Protein AF-G3AMC9-F1 (afdb_monomer)

Organism: Spathaspora passalidarum (strain NRRL Y-27907 / 11-Y1) (NCBI:txid619300)

Secondary structure (DSSP, 8-state):
-----TTHHHHHHHHHTTTHHHHHHHH-----S-TTSTTHHHHHHHH------HHHHHHHTT--TT-HHHHHHHHHHHHHHHHHHHHHHHHH--SSGGGS-HHHHHHHHHHHHTT-HHHHEEEE--SSSS---EEEESSGGGHHHHHHHHHHHHHHHHHHHHT-

Nearest PDB structures (foldseek):
  4q2y-assembly2_B  TM=2.297E-01  e=4.089E+00  Homo sapiens

Foldseek 3Di:
DDDDDPVVVVVVVVVVVPPVLVVCLVPDPDDDDPPDPQLPLLLCLQPDPDDDDPCRLCVVLVHDPVDPVSVVVSVVLLVVLLVVLLVVCVVPVDLAPNPDDSVSLLSVLVVSCVVVCVRFWDWDADPDPDPDTDTDTPDRSSSSSSNSNRVSNNVSSVVVVVVD

Sequence (164 aa):
MSYFDPFEAKLERRNHATIQVTAKFFNNAIPAFNTISLSKLTKFTIQTQITLSQHQIMHILNLDSSEPLHNEVYASLINVVRKTARYLYVNTKLSTLREFPMTNVEFVSFEIARKFPELFYVPVEKSGGEFRLSYKCRFTEMWIITYLLKQEYSKVVDILYSDL

Radius of gyration: 17.56 Å; Cα contacts (8 Å, |Δi|>4): 128; chains: 1; bounding box: 53×41×48 Å

Structure (mmCIF, N/CA/C/O backbone):
data_AF-G3AMC9-F1
#
_entry.id   AF-G3AMC9-F1
#
loop_
_atom_site.group_PDB
_atom_site.id
_atom_site.type_symbol
_atom_site.label_atom_id
_atom_site.label_alt_id
_atom_site.label_comp_id
_atom_site.label_asym_id
_atom_site.label_entity_id
_atom_site.label_seq_id
_atom_site.pdbx_PDB_ins_code
_atom_site.Cartn_x
_atom_site.Cartn_y
_atom_site.Cartn_z
_atom_site.occupancy
_atom_site.B_iso_or_equiv
_atom_site.auth_seq_id
_atom_site.auth_comp_id
_atom_site.auth_asym_id
_atom_site.auth_atom_id
_atom_site.pdbx_PDB_model_num
ATOM 1 N N . MET A 1 1 ? -6.425 -26.620 -31.389 1.00 37.56 1 MET A N 1
ATOM 2 C CA . MET A 1 1 ? -5.241 -26.148 -30.639 1.00 37.56 1 MET A CA 1
ATOM 3 C C . MET A 1 1 ? -5.687 -24.980 -29.778 1.00 37.56 1 MET A C 1
ATOM 5 O O . MET A 1 1 ? -6.099 -23.973 -30.332 1.00 37.56 1 MET A O 1
ATOM 9 N N . SER A 1 2 ? -5.718 -25.161 -28.458 1.00 43.72 2 SER A N 1
ATOM 10 C CA . SER A 1 2 ? -6.067 -24.105 -27.498 1.00 43.72 2 SER A CA 1
ATOM 11 C C . SER A 1 2 ? -4.906 -23.117 -27.409 1.00 43.72 2 SER A C 1
ATOM 13 O O . SER A 1 2 ? -3.781 -23.537 -27.145 1.00 43.72 2 SER A O 1
ATOM 15 N N . TYR A 1 3 ? -5.165 -21.835 -27.658 1.00 44.88 3 TYR A N 1
ATOM 16 C CA . TYR A 1 3 ? -4.199 -20.753 -27.469 1.00 44.88 3 TYR A CA 1
ATOM 17 C C . TYR A 1 3 ? -3.863 -20.659 -25.974 1.00 44.88 3 TYR A C 1
ATOM 19 O O . TYR A 1 3 ? -4.756 -20.497 -25.149 1.00 44.88 3 TYR A O 1
ATOM 27 N N . PHE A 1 4 ? -2.596 -20.860 -25.613 1.00 45.72 4 PHE A N 1
ATOM 28 C CA . PHE A 1 4 ? -2.123 -20.691 -24.242 1.00 45.72 4 PHE A CA 1
ATOM 29 C C . PHE A 1 4 ? -1.759 -19.221 -24.050 1.00 45.72 4 PHE A C 1
ATOM 31 O O . PHE A 1 4 ? -0.745 -18.777 -24.589 1.00 45.72 4 PHE A O 1
ATOM 38 N N . ASP A 1 5 ? -2.577 -18.478 -23.302 1.00 51.94 5 ASP A N 1
ATOM 39 C CA . ASP A 1 5 ? -2.275 -17.101 -22.915 1.00 51.94 5 ASP A CA 1
ATOM 40 C C . ASP A 1 5 ? -1.518 -17.076 -21.563 1.00 51.94 5 ASP A C 1
ATOM 42 O O . ASP A 1 5 ? -2.088 -17.377 -20.505 1.00 51.94 5 ASP A O 1
ATOM 46 N N . PRO A 1 6 ? -0.221 -16.704 -21.545 1.00 44.00 6 PRO A N 1
ATOM 47 C CA . PRO A 1 6 ? 0.581 -16.639 -20.323 1.00 44.00 6 PRO A CA 1
ATOM 48 C C . PRO A 1 6 ? 0.105 -15.570 -19.323 1.00 44.00 6 PRO A C 1
ATOM 50 O O . PRO A 1 6 ? 0.513 -15.604 -18.155 1.00 44.00 6 PRO A O 1
ATOM 53 N N . PHE A 1 7 ? -0.711 -14.606 -19.762 1.00 40.88 7 PHE A N 1
ATOM 54 C CA . PHE A 1 7 ? -1.273 -13.546 -18.928 1.00 40.88 7 PHE A CA 1
ATOM 55 C C . PHE A 1 7 ? -2.537 -14.007 -18.199 1.00 40.88 7 PHE A C 1
ATOM 57 O O . PHE A 1 7 ? -2.700 -13.681 -17.021 1.00 40.88 7 PHE A O 1
ATOM 64 N N . GLU A 1 8 ? -3.354 -14.848 -18.831 1.00 43.84 8 GLU A N 1
ATOM 65 C CA . GLU A 1 8 ? -4.555 -15.451 -18.238 1.00 43.84 8 GLU A CA 1
ATOM 66 C C . GLU A 1 8 ? -4.170 -16.440 -17.118 1.00 43.84 8 GLU A C 1
ATOM 68 O O . GLU A 1 8 ? -4.624 -16.321 -15.977 1.00 43.84 8 GLU A O 1
ATOM 73 N N . ALA A 1 9 ? -3.153 -17.276 -17.364 1.00 45.38 9 ALA A N 1
ATOM 74 C CA . ALA A 1 9 ? -2.565 -18.160 -16.352 1.00 45.38 9 ALA A CA 1
ATOM 75 C C . ALA A 1 9 ? -1.854 -17.402 -15.204 1.00 45.38 9 ALA A C 1
ATOM 77 O O . ALA A 1 9 ? -1.733 -17.916 -14.086 1.00 45.38 9 ALA A O 1
ATOM 78 N N . LYS A 1 10 ? -1.369 -16.172 -15.442 1.00 49.50 10 LYS A N 1
ATOM 79 C CA . LYS A 1 10 ? -0.826 -15.283 -14.392 1.00 49.50 10 LYS A CA 1
ATOM 80 C C . LYS A 1 10 ? -1.933 -14.601 -13.584 1.00 49.50 10 LYS A C 1
ATOM 82 O O . LYS A 1 10 ? -1.719 -14.326 -12.402 1.00 49.50 10 LYS A O 1
ATOM 87 N N . LEU A 1 11 ? -3.092 -14.339 -14.184 1.00 43.09 11 LEU A N 1
ATOM 88 C CA . LEU A 1 11 ? -4.247 -13.722 -13.532 1.00 43.09 11 LEU A CA 1
ATOM 89 C C . LEU A 1 11 ? -4.978 -14.717 -12.613 1.00 43.09 11 LEU A C 1
ATOM 91 O O . LEU A 1 11 ? -5.285 -14.376 -11.470 1.00 43.09 11 LEU A O 1
ATOM 95 N N . GLU A 1 12 ? -5.137 -15.975 -13.033 1.00 41.00 12 GLU A N 1
ATOM 96 C CA . GLU A 1 12 ? -5.721 -17.040 -12.200 1.00 41.00 12 GLU A CA 1
ATOM 97 C C . GLU A 1 12 ? -4.859 -17.367 -10.966 1.00 41.00 12 GLU A C 1
ATOM 99 O O . GLU A 1 12 ? -5.370 -17.505 -9.849 1.00 41.00 12 GLU A O 1
ATOM 104 N N . ARG A 1 13 ? -3.525 -17.374 -11.117 1.00 51.84 13 ARG A N 1
ATOM 105 C CA . ARG A 1 13 ? -2.584 -17.544 -9.990 1.00 51.84 13 ARG A CA 1
ATOM 106 C C . ARG A 1 13 ? -2.635 -16.380 -8.992 1.00 51.84 13 ARG A C 1
ATOM 108 O O . ARG A 1 13 ? -2.421 -16.594 -7.798 1.00 51.84 13 ARG A O 1
ATOM 115 N N . ARG A 1 14 ? -2.943 -15.156 -9.444 1.00 49.12 14 ARG A N 1
ATOM 116 C CA . ARG A 1 14 ? -3.103 -13.971 -8.574 1.00 49.12 14 ARG A CA 1
ATOM 117 C C . ARG A 1 14 ? -4.368 -14.044 -7.713 1.00 49.12 14 ARG A C 1
ATOM 119 O O . ARG A 1 14 ? -4.335 -13.578 -6.574 1.00 49.12 14 A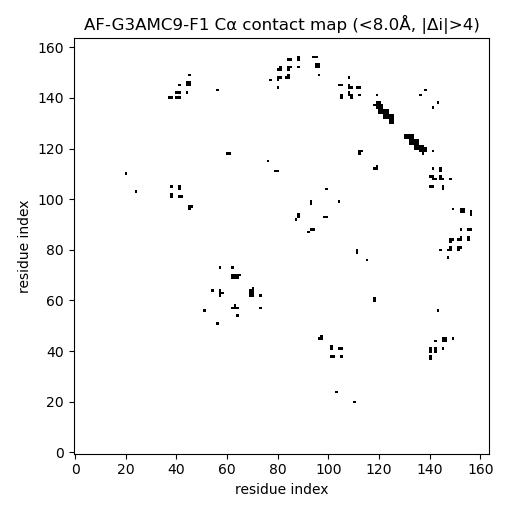RG A O 1
ATOM 126 N N . ASN A 1 15 ? -5.440 -14.670 -8.200 1.00 41.50 15 ASN A N 1
ATOM 127 C CA . ASN A 1 15 ? -6.692 -14.803 -7.449 1.00 41.50 15 ASN A CA 1
ATOM 128 C C . ASN A 1 15 ? -6.597 -15.866 -6.338 1.00 41.50 15 ASN A C 1
ATOM 130 O O . ASN A 1 15 ? -7.022 -15.598 -5.213 1.00 41.50 15 ASN A O 1
ATOM 134 N N . HIS A 1 16 ? -5.918 -16.996 -6.580 1.00 40.53 16 HIS A N 1
ATOM 135 C CA . HIS A 1 16 ? -5.674 -18.027 -5.554 1.00 40.53 16 HIS A CA 1
ATOM 136 C C . HIS A 1 16 ? -4.676 -17.609 -4.452 1.00 40.53 16 HIS A C 1
ATOM 138 O O . HIS A 1 16 ? -4.736 -18.119 -3.333 1.00 40.53 16 HIS A O 1
ATOM 144 N N . ALA A 1 17 ? -3.791 -16.640 -4.715 1.00 47.03 17 ALA A N 1
ATOM 145 C CA . ALA A 1 17 ? -2.812 -16.149 -3.738 1.00 47.03 17 ALA A CA 1
ATOM 146 C C . ALA A 1 17 ? -3.408 -15.223 -2.655 1.00 47.03 17 ALA A C 1
ATOM 148 O O . ALA A 1 17 ? -2.726 -14.879 -1.691 1.00 47.03 17 ALA A O 1
ATOM 149 N N . THR A 1 18 ? -4.677 -14.819 -2.778 1.00 45.22 18 THR A N 1
ATOM 150 C CA . THR A 1 18 ? -5.293 -13.819 -1.886 1.00 45.22 18 THR A CA 1
ATOM 151 C C . THR A 1 18 ? -5.641 -14.373 -0.494 1.00 45.22 18 THR A C 1
ATOM 153 O O . THR A 1 18 ? -5.771 -13.595 0.444 1.00 45.22 18 THR A O 1
ATOM 156 N N . ILE A 1 19 ? -5.700 -15.700 -0.318 1.00 44.47 19 ILE A N 1
ATOM 157 C CA . ILE A 1 19 ? -6.074 -16.352 0.957 1.00 44.47 19 ILE A CA 1
ATOM 158 C C . ILE A 1 19 ? -4.846 -16.845 1.758 1.00 44.47 19 ILE A C 1
ATOM 160 O O . ILE A 1 19 ? -4.913 -17.008 2.972 1.00 44.47 19 ILE A O 1
ATOM 164 N N . GLN A 1 20 ? -3.676 -17.018 1.128 1.00 46.03 20 GLN A N 1
ATOM 165 C CA . GLN A 1 20 ? -2.482 -17.544 1.819 1.00 46.03 20 GLN A CA 1
ATOM 166 C C . GLN A 1 20 ? -1.616 -16.481 2.515 1.00 46.03 20 GLN A C 1
ATOM 168 O O . GLN A 1 20 ? -0.842 -16.816 3.414 1.00 46.03 20 GLN A O 1
ATOM 173 N N . VAL A 1 21 ? -1.730 -15.207 2.128 1.00 49.72 21 VAL A N 1
ATOM 174 C CA . VAL A 1 21 ? -0.900 -14.118 2.684 1.00 49.72 21 VAL A CA 1
ATOM 175 C C . VAL A 1 21 ? -1.257 -13.834 4.151 1.00 49.72 21 VAL A C 1
ATOM 177 O O . VAL A 1 21 ? -0.382 -13.528 4.956 1.00 49.72 21 VAL A O 1
ATOM 180 N N . THR A 1 22 ? -2.518 -14.031 4.539 1.00 45.22 22 THR A N 1
ATOM 181 C CA . THR A 1 22 ? -3.016 -13.787 5.903 1.00 45.22 22 THR A CA 1
ATOM 182 C C . THR A 1 22 ? -2.946 -15.018 6.808 1.00 45.22 22 THR A C 1
ATOM 184 O O . THR A 1 22 ? -2.734 -14.874 8.008 1.00 45.22 22 THR A O 1
ATOM 187 N N . ALA A 1 23 ? -2.997 -16.239 6.267 1.00 42.59 23 ALA A N 1
ATOM 188 C CA . ALA A 1 23 ? -2.684 -17.439 7.051 1.00 42.59 23 ALA A CA 1
ATOM 189 C C . ALA A 1 23 ? -1.219 -17.428 7.536 1.00 42.59 23 ALA A C 1
ATOM 191 O O . ALA A 1 23 ? -0.927 -17.818 8.664 1.00 42.59 23 ALA A O 1
ATOM 192 N N . LYS A 1 24 ? -0.298 -16.894 6.719 1.00 45.78 24 LYS A N 1
ATOM 193 C CA . LYS A 1 24 ? 1.095 -16.644 7.125 1.00 45.78 24 LYS A CA 1
ATOM 194 C C . LYS A 1 24 ? 1.229 -15.495 8.135 1.00 45.78 24 LYS A C 1
ATOM 196 O O 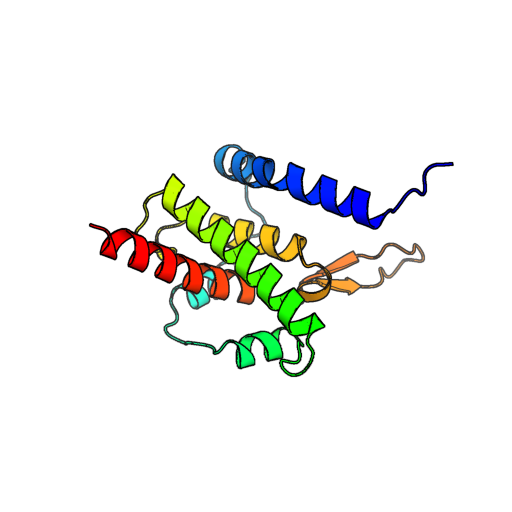. LYS A 1 24 ? 2.120 -15.562 8.970 1.00 45.78 24 LYS A O 1
ATOM 201 N N . PHE A 1 25 ? 0.343 -14.495 8.101 1.00 46.38 25 PHE A N 1
ATOM 202 C CA . PHE A 1 25 ? 0.307 -13.383 9.067 1.00 46.38 25 PHE A CA 1
ATOM 203 C C . PHE A 1 25 ? 0.026 -13.853 10.503 1.00 46.38 25 PHE A C 1
ATOM 205 O O . PHE A 1 25 ? 0.635 -13.337 11.434 1.00 46.38 25 PHE A O 1
ATOM 212 N N . PHE A 1 26 ? -0.856 -14.843 10.687 1.00 46.56 26 PHE A N 1
ATOM 213 C CA . PHE A 1 26 ? -1.164 -15.392 12.015 1.00 46.56 26 PHE A CA 1
ATOM 214 C C . PHE A 1 26 ? -0.248 -16.555 12.432 1.00 46.56 26 PHE A C 1
ATOM 216 O O . PHE A 1 26 ? 0.036 -16.690 13.618 1.00 46.56 26 PHE A O 1
ATOM 223 N N . ASN A 1 27 ? 0.257 -17.359 11.485 1.00 40.66 27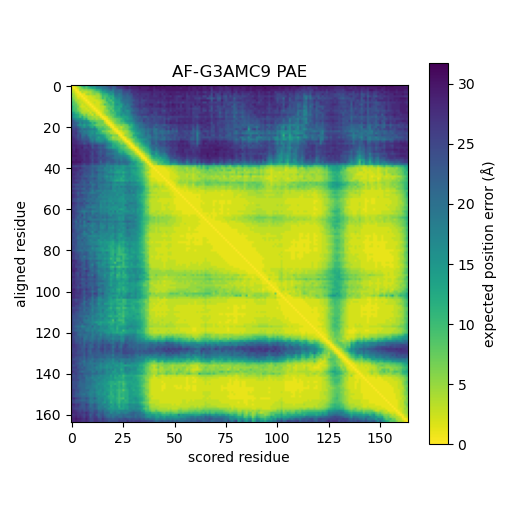 ASN A N 1
ATOM 224 C CA . ASN A 1 27 ? 1.064 -18.547 11.812 1.00 40.66 27 ASN A CA 1
ATOM 225 C C . ASN A 1 27 ? 2.581 -18.307 11.853 1.00 40.66 27 ASN A C 1
ATOM 227 O O . ASN A 1 27 ? 3.290 -19.079 12.490 1.00 40.66 27 ASN A O 1
ATOM 231 N N . ASN A 1 28 ? 3.097 -17.260 11.200 1.00 38.28 28 ASN A N 1
ATOM 232 C CA . ASN A 1 28 ? 4.535 -17.006 11.110 1.00 38.28 28 ASN A CA 1
ATOM 233 C C . ASN A 1 28 ? 4.902 -15.667 11.756 1.00 38.28 28 ASN A C 1
ATOM 235 O O . ASN A 1 28 ? 5.338 -14.733 11.084 1.00 38.28 28 ASN A O 1
ATOM 239 N N . ALA A 1 29 ? 4.820 -15.605 13.084 1.00 42.50 29 ALA A N 1
ATOM 240 C CA . ALA A 1 29 ? 5.719 -14.745 13.844 1.00 42.50 29 ALA A CA 1
ATOM 241 C C . ALA A 1 29 ? 7.145 -15.320 13.712 1.00 42.50 29 ALA A C 1
ATOM 243 O O . ALA A 1 29 ? 7.615 -16.048 14.580 1.00 42.50 29 ALA A O 1
ATOM 244 N N . ILE A 1 30 ? 7.806 -15.084 12.572 1.00 46.66 30 ILE A N 1
ATOM 245 C CA . ILE A 1 30 ? 9.187 -15.527 12.322 1.00 46.66 30 ILE A CA 1
ATOM 246 C C . ILE A 1 30 ? 10.157 -14.357 12.569 1.00 46.66 30 ILE A C 1
ATOM 248 O O . ILE A 1 30 ? 9.821 -13.210 12.261 1.00 46.66 30 ILE A O 1
ATOM 252 N N . PRO A 1 31 ? 11.347 -14.621 13.147 1.00 45.22 31 PRO A N 1
ATOM 253 C CA . PRO A 1 31 ? 12.163 -13.629 13.837 1.00 45.22 31 PRO A CA 1
ATOM 254 C C . PRO A 1 31 ? 12.997 -12.747 12.898 1.00 45.22 31 PRO A C 1
ATOM 256 O O . PRO A 1 31 ? 13.538 -13.208 11.898 1.00 45.22 31 PRO A O 1
ATOM 259 N N . ALA A 1 32 ? 13.149 -11.489 13.321 1.00 42.56 32 ALA A N 1
ATOM 260 C CA . ALA A 1 32 ? 14.299 -10.599 13.131 1.00 42.56 32 ALA A CA 1
ATOM 261 C C . ALA A 1 32 ? 14.986 -10.572 11.746 1.00 42.56 32 ALA A C 1
ATOM 263 O O . ALA A 1 32 ? 16.069 -11.121 11.555 1.00 42.56 32 ALA A O 1
ATOM 264 N N . PHE A 1 33 ? 14.444 -9.769 10.826 1.00 38.91 33 PHE A N 1
ATOM 265 C CA . PHE A 1 33 ? 15.268 -9.087 9.822 1.00 38.91 33 PHE A CA 1
ATOM 266 C C . PHE A 1 33 ? 15.797 -7.776 10.432 1.00 38.91 33 PHE A C 1
ATOM 268 O O . PHE A 1 33 ? 15.039 -6.823 10.565 1.00 38.91 33 PHE A O 1
ATOM 275 N N . ASN A 1 34 ? 17.077 -7.756 10.835 1.00 38.09 34 ASN A N 1
ATOM 276 C CA . ASN A 1 34 ? 17.897 -6.588 11.223 1.00 38.09 34 ASN A CA 1
ATOM 277 C C . ASN A 1 34 ? 17.118 -5.307 11.603 1.00 38.09 34 ASN A C 1
ATOM 279 O O . ASN A 1 34 ? 17.032 -4.323 10.865 1.00 38.09 34 ASN A O 1
ATOM 283 N N . THR A 1 35 ? 16.567 -5.347 12.813 1.00 42.59 35 THR A N 1
ATOM 284 C CA . THR A 1 35 ? 15.448 -4.538 13.310 1.00 42.59 35 THR A CA 1
ATOM 285 C C . THR A 1 35 ? 15.863 -3.253 14.044 1.00 42.59 35 THR A C 1
ATOM 287 O O . THR A 1 35 ? 15.328 -2.959 15.108 1.00 42.59 35 THR A O 1
ATOM 290 N N . ILE A 1 36 ? 16.838 -2.479 13.546 1.00 42.53 36 ILE A N 1
ATOM 291 C CA . ILE A 1 36 ? 17.267 -1.240 14.251 1.00 42.53 36 ILE A CA 1
ATOM 292 C C . ILE A 1 36 ? 17.085 0.043 13.415 1.00 42.53 36 ILE A C 1
ATOM 294 O O . ILE A 1 36 ? 16.971 1.134 13.974 1.00 42.53 36 ILE A O 1
ATOM 298 N N . SER A 1 37 ? 16.926 -0.059 12.090 1.00 48.09 37 SER A N 1
ATOM 299 C CA . SER A 1 37 ? 16.659 1.109 11.228 1.00 48.09 37 SER A CA 1
ATOM 300 C C . SER A 1 37 ? 15.268 1.127 10.588 1.00 48.09 37 SER A C 1
ATOM 302 O O . SER A 1 37 ? 14.776 2.216 10.314 1.00 48.09 37 SER A O 1
ATOM 304 N N . LEU A 1 38 ? 14.649 -0.041 10.368 1.00 54.75 38 LEU A N 1
ATOM 305 C CA . LEU A 1 38 ? 13.541 -0.226 9.414 1.00 54.75 38 LEU A CA 1
ATOM 306 C C . LEU A 1 38 ? 12.138 0.115 9.946 1.00 54.75 38 LEU A C 1
ATOM 308 O O . LEU A 1 38 ? 11.171 0.003 9.208 1.00 54.75 38 LEU A O 1
ATOM 312 N N . SER A 1 39 ? 12.027 0.526 11.211 1.00 64.31 39 SER A N 1
ATOM 313 C CA . SER A 1 39 ? 10.746 0.874 11.837 1.00 64.31 39 SER A CA 1
ATOM 314 C C . SER A 1 39 ? 10.546 2.370 12.040 1.00 64.31 39 SER A C 1
ATOM 316 O O . SER A 1 39 ? 9.446 2.806 12.389 1.00 64.31 39 SER A O 1
ATOM 318 N N . LYS A 1 40 ? 11.584 3.191 11.830 1.00 78.88 40 LYS A N 1
ATOM 319 C CA . LYS A 1 40 ? 11.501 4.637 12.077 1.00 78.88 40 LYS A CA 1
ATOM 320 C C . LYS A 1 40 ? 10.645 5.332 11.025 1.00 78.88 40 LYS A C 1
ATOM 322 O O . LYS A 1 40 ? 9.812 6.156 11.407 1.00 78.88 40 LYS A O 1
ATOM 327 N N . LEU A 1 41 ? 10.812 5.005 9.740 1.00 80.94 41 LEU A N 1
ATOM 328 C CA . LEU A 1 41 ? 10.031 5.638 8.679 1.00 80.94 41 LEU A CA 1
ATOM 329 C C . LEU A 1 41 ? 8.611 5.071 8.648 1.00 80.94 41 LEU A C 1
ATOM 331 O O . LEU A 1 41 ? 7.675 5.857 8.554 1.00 80.94 41 LEU A O 1
ATOM 335 N N . THR A 1 42 ? 8.414 3.767 8.859 1.00 81.44 42 THR A N 1
ATOM 336 C CA . THR A 1 42 ? 7.074 3.190 9.093 1.00 81.44 42 THR A CA 1
ATOM 337 C C . THR A 1 42 ? 6.342 3.909 10.228 1.00 81.44 42 THR A C 1
ATOM 339 O O . THR A 1 42 ? 5.237 4.422 10.030 1.00 81.44 42 THR A O 1
ATOM 342 N N . LYS A 1 43 ? 6.972 4.031 11.404 1.00 84.00 43 LYS A N 1
ATOM 343 C CA . LYS A 1 43 ? 6.389 4.730 12.556 1.00 84.00 43 LYS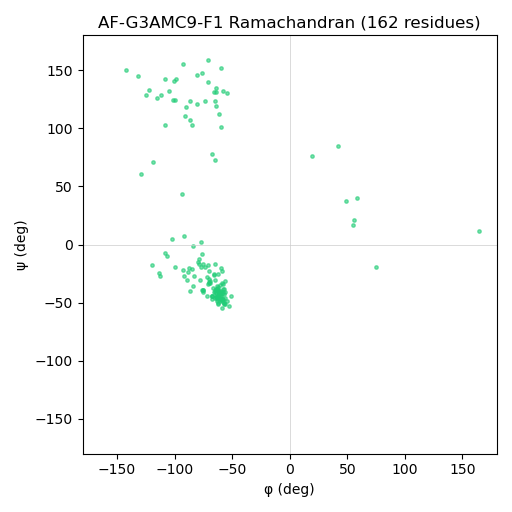 A CA 1
ATOM 344 C C . LYS A 1 43 ? 6.079 6.191 12.231 1.00 84.00 43 LYS A C 1
ATOM 346 O O . LYS A 1 43 ? 4.970 6.648 12.507 1.00 84.00 43 LYS A O 1
ATOM 351 N N . PHE A 1 44 ? 7.014 6.906 11.607 1.00 87.00 44 PHE A N 1
ATOM 352 C CA . PHE A 1 44 ? 6.812 8.295 11.193 1.00 87.00 44 PHE A CA 1
ATOM 353 C C . PHE A 1 44 ? 5.644 8.437 10.206 1.00 87.00 44 PHE A C 1
ATOM 355 O O . PHE A 1 44 ? 4.780 9.291 10.390 1.00 87.00 44 PHE A O 1
ATOM 362 N N . THR A 1 45 ? 5.551 7.561 9.207 1.00 87.75 45 THR A N 1
ATOM 363 C CA . THR A 1 45 ? 4.478 7.555 8.204 1.00 87.75 45 THR A CA 1
ATOM 364 C C . THR A 1 45 ? 3.104 7.291 8.829 1.00 87.75 45 THR A C 1
ATOM 366 O O . THR A 1 45 ? 2.101 7.920 8.471 1.00 87.75 45 THR A O 1
ATOM 369 N N . ILE A 1 46 ? 3.018 6.404 9.818 1.00 87.12 46 ILE A N 1
ATOM 370 C CA . ILE A 1 46 ? 1.758 6.167 10.531 1.00 87.12 46 ILE A CA 1
ATOM 371 C C . ILE A 1 46 ? 1.409 7.373 11.435 1.00 87.12 46 ILE A C 1
ATOM 373 O O . ILE A 1 46 ? 0.236 7.734 11.595 1.00 87.12 46 ILE A O 1
ATOM 377 N N . GLN A 1 47 ? 2.411 8.044 12.006 1.00 88.38 47 GLN A N 1
ATOM 378 C CA . GLN A 1 47 ? 2.217 9.160 12.936 1.00 88.38 47 GLN A CA 1
ATOM 379 C C . GLN A 1 47 ? 1.983 10.520 12.266 1.00 88.38 47 GLN A C 1
ATOM 381 O O . GLN A 1 47 ? 1.309 11.362 12.857 1.00 88.38 47 GLN A O 1
ATOM 386 N N . THR A 1 48 ? 2.485 10.734 11.049 1.00 88.81 48 THR A N 1
ATOM 387 C CA . THR A 1 48 ? 2.391 12.029 10.360 1.00 88.81 48 THR A CA 1
ATOM 388 C C . THR A 1 48 ? 0.941 12.472 10.147 1.00 88.81 48 THR A C 1
ATOM 390 O O . THR A 1 48 ? 0.048 11.640 10.026 1.00 88.81 48 THR A O 1
ATOM 393 N N . GLN A 1 49 ? 0.685 13.774 10.075 1.00 87.75 49 GLN A N 1
ATOM 394 C CA . GLN A 1 49 ? -0.617 14.323 9.665 1.00 87.75 49 GLN A CA 1
ATOM 395 C C . GLN A 1 49 ? -0.602 14.826 8.217 1.00 87.75 49 GLN A C 1
ATOM 397 O O . GLN A 1 49 ? -1.583 15.382 7.737 1.00 87.75 49 GLN A O 1
ATOM 402 N N . ILE A 1 50 ? 0.513 14.622 7.507 1.00 88.56 50 ILE A N 1
ATOM 403 C CA . ILE A 1 50 ? 0.663 15.055 6.120 1.00 88.56 50 ILE A CA 1
ATOM 404 C C . ILE A 1 50 ? -0.320 14.288 5.232 1.00 88.56 50 ILE A C 1
ATOM 406 O O . ILE A 1 50 ? -0.310 13.052 5.164 1.00 88.56 50 ILE A O 1
ATOM 410 N N . THR A 1 51 ? -1.145 15.039 4.512 1.00 90.25 51 THR A N 1
ATOM 411 C CA . THR A 1 51 ? -2.042 14.537 3.477 1.00 90.25 51 THR A CA 1
ATOM 412 C C . THR A 1 51 ? -1.417 14.777 2.104 1.00 90.25 51 THR A C 1
ATOM 414 O O . THR A 1 51 ? -1.030 15.889 1.760 1.00 90.25 51 THR A O 1
ATOM 417 N N . LEU A 1 52 ? -1.277 13.708 1.329 1.00 92.44 52 LEU A N 1
ATOM 418 C CA . LEU A 1 52 ? -0.840 13.730 -0.056 1.00 92.44 52 LEU A CA 1
ATOM 419 C C . LEU A 1 52 ? -2.070 13.501 -0.925 1.00 92.44 52 LEU A C 1
ATOM 421 O O . LEU A 1 52 ? -2.858 12.586 -0.665 1.00 92.44 52 LEU A O 1
ATOM 425 N N . SER A 1 53 ? -2.231 14.331 -1.949 1.00 94.31 53 SER A N 1
ATOM 426 C CA . SER A 1 53 ? -3.277 14.150 -2.949 1.00 94.31 53 SER A CA 1
ATOM 427 C C . SER A 1 53 ? -2.969 12.947 -3.841 1.00 94.31 53 SER A C 1
ATOM 429 O O . SER A 1 53 ? -1.812 12.549 -3.997 1.00 94.31 53 SER A O 1
ATOM 431 N N . GLN A 1 54 ? -3.998 12.392 -4.487 1.00 94.06 54 GLN A N 1
ATOM 432 C CA . GLN A 1 54 ? -3.822 11.326 -5.478 1.00 94.06 54 GLN A CA 1
ATOM 433 C C . GLN A 1 54 ? -2.778 11.709 -6.537 1.00 94.06 54 GLN A C 1
ATOM 435 O O . GLN A 1 54 ? -1.887 10.915 -6.823 1.00 94.06 54 GLN A O 1
ATOM 440 N N . HIS A 1 55 ? -2.832 12.941 -7.052 1.00 93.88 55 HIS A N 1
ATOM 441 C CA . HIS A 1 55 ? -1.877 13.434 -8.046 1.00 93.88 55 HIS A CA 1
ATOM 442 C C . HIS A 1 55 ? -0.433 13.422 -7.522 1.00 93.88 55 HIS A C 1
ATOM 444 O O . HIS A 1 55 ? 0.480 12.993 -8.221 1.00 93.88 55 HIS A O 1
ATOM 450 N N . GLN A 1 56 ? -0.208 13.840 -6.271 1.00 94.81 56 GLN A N 1
ATOM 451 C CA . GLN A 1 56 ? 1.124 13.794 -5.659 1.00 94.81 56 GLN A CA 1
ATOM 452 C C . GLN A 1 56 ? 1.628 12.356 -5.508 1.00 94.81 56 GLN A C 1
ATOM 454 O O . GLN A 1 56 ? 2.791 12.083 -5.790 1.00 94.81 56 GLN A O 1
ATOM 459 N N . ILE A 1 57 ? 0.764 11.425 -5.097 1.00 95.31 57 ILE A N 1
ATOM 460 C CA . ILE A 1 57 ? 1.145 10.015 -4.941 1.00 95.31 57 ILE A CA 1
ATOM 461 C C . ILE A 1 57 ? 1.451 9.388 -6.304 1.00 95.31 57 ILE A C 1
ATOM 463 O O . ILE A 1 57 ? 2.460 8.699 -6.434 1.00 95.31 57 ILE A O 1
ATOM 467 N N . MET A 1 58 ? 0.624 9.648 -7.319 1.00 94.31 58 MET A N 1
ATOM 468 C CA . MET A 1 58 ? 0.877 9.199 -8.689 1.00 94.31 58 MET A CA 1
ATOM 469 C C . MET A 1 58 ? 2.221 9.725 -9.194 1.00 94.31 58 MET A C 1
ATOM 471 O O . MET A 1 58 ? 3.048 8.933 -9.636 1.00 94.31 58 MET A O 1
ATOM 475 N N . HIS A 1 59 ? 2.501 11.015 -9.002 1.00 93.19 59 HIS A N 1
ATOM 476 C CA . HIS A 1 59 ? 3.785 11.605 -9.368 1.00 93.19 59 HIS A CA 1
ATOM 477 C C . HIS A 1 59 ? 4.970 10.933 -8.646 1.00 93.19 59 HIS A C 1
ATOM 479 O O . HIS A 1 59 ? 5.976 10.614 -9.273 1.00 93.19 59 HIS A O 1
ATOM 485 N N . ILE A 1 60 ? 4.859 10.642 -7.343 1.00 93.06 60 ILE A N 1
ATOM 486 C CA . ILE A 1 60 ? 5.904 9.920 -6.587 1.00 93.06 60 ILE A CA 1
ATOM 487 C C . ILE A 1 60 ? 6.117 8.499 -7.137 1.00 93.06 60 ILE A C 1
ATOM 489 O O . ILE A 1 60 ? 7.249 8.017 -7.190 1.00 93.06 60 ILE A O 1
ATOM 493 N N . LEU A 1 61 ? 5.045 7.831 -7.566 1.00 92.19 61 LEU A N 1
ATOM 494 C CA . LEU A 1 61 ? 5.093 6.510 -8.200 1.00 92.19 61 LEU A CA 1
ATOM 495 C C . LEU A 1 61 ? 5.558 6.554 -9.663 1.00 92.19 61 LEU A C 1
ATOM 497 O O . LEU A 1 61 ? 5.648 5.503 -10.297 1.00 92.19 61 LEU A O 1
ATOM 501 N N . ASN A 1 62 ? 5.898 7.740 -10.179 1.00 92.50 62 ASN A N 1
ATOM 502 C CA . ASN A 1 62 ? 6.247 7.980 -11.575 1.00 92.50 62 ASN A CA 1
ATOM 503 C C . ASN A 1 62 ? 5.113 7.584 -12.539 1.00 92.50 62 ASN A C 1
ATOM 505 O O . ASN A 1 62 ? 5.354 6.986 -13.586 1.00 92.50 62 ASN A O 1
ATOM 509 N N . LEU A 1 63 ? 3.878 7.888 -12.136 1.00 91.94 63 LEU A N 1
ATOM 510 C CA . LEU A 1 63 ? 2.653 7.728 -12.909 1.00 91.94 63 LEU A CA 1
ATOM 511 C C . LEU A 1 63 ? 2.130 9.101 -13.335 1.00 91.94 63 LEU A C 1
ATOM 513 O O . LEU A 1 63 ? 2.165 10.062 -12.566 1.00 91.94 63 LEU A O 1
ATOM 517 N N . ASP A 1 64 ? 1.592 9.156 -14.545 1.00 91.94 64 ASP A N 1
ATOM 518 C CA . ASP A 1 64 ? 0.975 10.347 -15.130 1.00 91.94 64 ASP A CA 1
ATOM 519 C C . ASP A 1 64 ? -0.552 10.246 -15.044 1.00 91.94 64 ASP A C 1
ATOM 521 O O . ASP A 1 64 ? -1.136 9.278 -15.521 1.00 91.94 64 ASP A O 1
ATOM 525 N N . SER A 1 65 ? -1.204 11.240 -14.439 1.00 91.50 65 SER A N 1
ATOM 526 C CA . SER A 1 65 ? -2.668 11.284 -14.321 1.00 91.50 65 SER A CA 1
ATOM 527 C C . SER A 1 65 ? -3.402 11.553 -15.637 1.00 91.50 65 SER A C 1
ATOM 529 O O . SER A 1 65 ? -4.600 11.291 -15.725 1.00 91.50 65 SER A O 1
ATOM 531 N N . SER A 1 66 ? -2.710 12.070 -16.655 1.00 93.88 66 SER A N 1
ATOM 532 C CA . SER A 1 66 ? -3.279 12.253 -17.993 1.00 93.88 66 SER A CA 1
ATOM 533 C C . SER A 1 66 ? -3.350 10.945 -18.789 1.00 93.88 66 SER A C 1
ATOM 535 O O . SER A 1 66 ? -4.162 10.832 -19.704 1.00 93.88 66 SER A O 1
ATOM 537 N N . GLU A 1 67 ? -2.567 9.936 -18.397 1.00 93.56 67 GLU A N 1
ATOM 538 C CA . GLU A 1 67 ? -2.476 8.648 -19.080 1.00 93.56 67 GLU A CA 1
ATOM 539 C C . GLU A 1 67 ? -3.510 7.646 -18.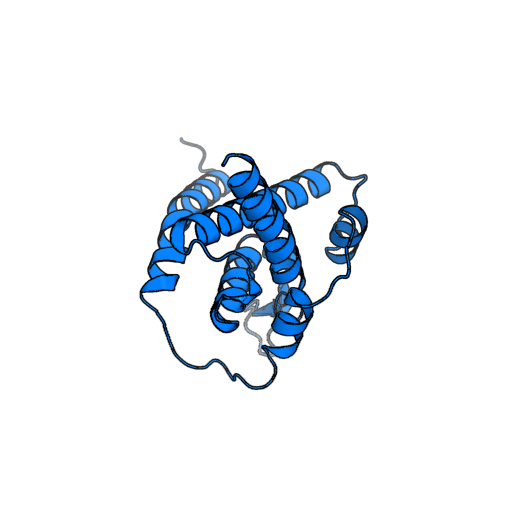516 1.00 93.56 67 GLU A C 1
ATOM 541 O O . GLU A 1 67 ? -3.439 7.279 -17.334 1.00 93.56 67 GLU A O 1
ATOM 546 N N . PRO A 1 68 ? -4.471 7.147 -19.321 1.00 94.88 68 PRO A N 1
ATOM 547 C CA . PRO A 1 68 ? -5.519 6.239 -18.845 1.00 94.88 68 PRO A CA 1
ATOM 548 C C . PRO A 1 68 ? -4.978 4.952 -18.213 1.00 94.88 68 PRO A C 1
ATOM 550 O O . PRO A 1 68 ? -5.445 4.547 -17.148 1.00 94.88 68 PRO A O 1
ATOM 553 N N . LEU A 1 69 ? -3.940 4.350 -18.802 1.00 93.56 69 LEU A N 1
ATOM 554 C CA . LEU A 1 69 ? -3.346 3.117 -18.280 1.00 93.56 69 LEU A CA 1
ATOM 555 C C . LEU A 1 69 ? -2.722 3.324 -16.891 1.00 93.56 69 LEU A C 1
ATOM 557 O O . LEU A 1 69 ? -2.835 2.473 -16.008 1.00 93.56 69 LEU A O 1
ATOM 561 N N . HIS A 1 70 ? -2.086 4.473 -16.659 1.00 93.50 70 HIS A N 1
ATOM 562 C CA . HIS A 1 70 ? -1.521 4.812 -15.353 1.00 93.50 70 HIS A CA 1
ATOM 563 C C . HIS A 1 70 ? -2.609 5.000 -14.292 1.00 93.50 70 HIS A C 1
ATOM 565 O O . HIS A 1 70 ? -2.436 4.562 -13.149 1.00 93.50 70 HIS A O 1
ATOM 571 N N . ASN A 1 71 ? -3.743 5.594 -14.670 1.00 93.81 71 ASN A N 1
ATOM 572 C CA . ASN A 1 71 ? -4.910 5.699 -13.799 1.00 93.81 71 ASN A CA 1
ATOM 573 C C . ASN A 1 71 ? -5.456 4.314 -13.418 1.00 93.81 71 ASN A C 1
ATOM 575 O O . ASN A 1 71 ? -5.759 4.083 -12.247 1.00 93.81 71 ASN A O 1
ATOM 579 N N . GLU A 1 72 ? -5.524 3.373 -14.362 1.00 95.56 72 GLU A N 1
ATOM 580 C CA . GLU A 1 72 ? -5.951 1.993 -14.094 1.00 95.56 72 GLU A CA 1
ATOM 581 C C . GLU A 1 72 ? -4.990 1.253 -13.154 1.00 95.56 72 GLU A C 1
ATOM 583 O O . GLU A 1 72 ? -5.424 0.616 -12.187 1.00 95.56 72 GLU A O 1
ATOM 588 N N . VAL A 1 73 ? -3.678 1.373 -13.385 1.00 93.62 73 VAL A N 1
ATOM 589 C CA . VAL A 1 73 ? -2.646 0.789 -12.514 1.00 93.62 73 VAL A CA 1
ATOM 590 C C . VAL A 1 73 ? -2.765 1.344 -11.094 1.00 93.62 73 VAL A C 1
ATOM 592 O O . VAL A 1 73 ? -2.777 0.578 -10.124 1.00 93.62 73 VAL A O 1
ATOM 595 N N . TYR A 1 74 ? -2.911 2.663 -10.960 1.00 96.38 74 TYR A N 1
ATOM 596 C CA . TYR A 1 74 ? -3.092 3.305 -9.664 1.00 96.38 74 TYR A CA 1
ATOM 597 C C . TYR A 1 74 ? -4.395 2.864 -8.980 1.00 96.38 74 TYR A C 1
ATOM 599 O O . TYR A 1 74 ? -4.384 2.496 -7.804 1.00 96.38 74 TYR A O 1
ATOM 607 N N . ALA A 1 75 ? -5.513 2.821 -9.708 1.00 96.50 75 ALA A N 1
ATOM 608 C CA . ALA A 1 75 ? -6.794 2.358 -9.181 1.00 96.50 75 ALA A CA 1
ATOM 609 C C . ALA A 1 75 ? -6.721 0.902 -8.691 1.00 96.50 75 ALA A C 1
ATOM 611 O O . ALA A 1 75 ? -7.257 0.573 -7.628 1.00 96.50 75 ALA A O 1
ATOM 612 N N . SER A 1 76 ? -6.009 0.038 -9.419 1.00 96.69 76 SER A N 1
ATOM 613 C CA . SER A 1 76 ? -5.758 -1.351 -9.027 1.00 96.69 76 SER A CA 1
ATOM 614 C C . SER A 1 76 ? -4.946 -1.444 -7.731 1.00 96.69 76 SER A C 1
ATOM 616 O O . SER A 1 76 ? -5.336 -2.169 -6.808 1.00 96.69 76 SER A O 1
ATOM 618 N N . LEU A 1 77 ? -3.876 -0.650 -7.605 1.00 96.62 77 LEU A N 1
ATOM 619 C CA . LEU A 1 77 ? -3.088 -0.540 -6.375 1.00 96.62 77 LEU A CA 1
ATOM 620 C C . LEU A 1 77 ? -3.962 -0.126 -5.187 1.00 96.62 77 LEU A C 1
ATOM 622 O O . LEU A 1 77 ? -3.975 -0.807 -4.159 1.00 96.62 77 LEU A O 1
ATOM 626 N N . ILE A 1 78 ? -4.738 0.948 -5.338 1.00 97.62 78 ILE A N 1
ATOM 627 C CA . ILE A 1 78 ? -5.631 1.441 -4.286 1.00 97.62 78 ILE A CA 1
ATOM 628 C C . ILE A 1 78 ? -6.682 0.396 -3.910 1.00 97.62 78 ILE A C 1
ATOM 630 O O . ILE A 1 78 ? -6.958 0.203 -2.727 1.00 97.62 78 ILE A O 1
ATOM 634 N N . ASN A 1 79 ? -7.239 -0.331 -4.878 1.00 96.50 79 ASN A N 1
ATOM 635 C CA . ASN A 1 79 ? -8.195 -1.401 -4.604 1.00 96.50 79 ASN A CA 1
ATOM 636 C C . ASN A 1 79 ? -7.575 -2.523 -3.754 1.00 96.50 79 ASN A C 1
ATOM 638 O O . ASN A 1 79 ? -8.207 -3.003 -2.813 1.00 96.50 79 ASN A O 1
ATOM 642 N N . VAL A 1 80 ? -6.332 -2.923 -4.045 1.00 96.19 80 VAL A N 1
ATOM 643 C CA . VAL A 1 80 ? -5.605 -3.910 -3.231 1.00 96.19 80 VAL A CA 1
ATOM 644 C C . VAL A 1 80 ? -5.373 -3.379 -1.819 1.00 96.19 80 VAL A C 1
ATOM 646 O O . VAL A 1 80 ? -5.693 -4.077 -0.859 1.00 96.19 80 VAL A O 1
ATOM 649 N N . VAL A 1 81 ? -4.877 -2.147 -1.678 1.00 96.81 81 VAL A N 1
ATOM 650 C CA . VAL A 1 81 ? -4.639 -1.521 -0.368 1.00 96.81 81 VAL A CA 1
ATOM 651 C C . VAL A 1 81 ? -5.932 -1.448 0.448 1.00 96.81 81 VAL A C 1
ATOM 653 O O . VAL A 1 81 ? -5.951 -1.864 1.604 1.00 96.81 81 VAL A O 1
ATOM 656 N N . ARG A 1 82 ? -7.035 -1.001 -0.160 1.00 95.88 82 ARG A N 1
ATOM 657 C CA . ARG A 1 82 ? -8.349 -0.903 0.487 1.00 95.88 82 ARG A CA 1
ATOM 658 C C . ARG A 1 82 ? -8.882 -2.257 0.936 1.00 95.88 82 ARG A C 1
ATOM 660 O O . ARG A 1 82 ? -9.388 -2.374 2.050 1.00 95.88 82 ARG A O 1
ATOM 667 N N . LYS A 1 83 ? -8.782 -3.287 0.089 1.00 94.81 83 LYS A N 1
ATOM 668 C CA . LYS A 1 83 ? -9.181 -4.657 0.452 1.00 94.81 83 LYS A CA 1
ATOM 669 C C . LYS A 1 83 ? -8.368 -5.162 1.642 1.00 94.81 83 LYS A C 1
ATOM 671 O O . LYS A 1 83 ? -8.950 -5.714 2.572 1.00 94.81 83 LYS A O 1
ATOM 676 N N . THR A 1 84 ? -7.059 -4.917 1.646 1.00 94.12 84 THR A N 1
ATOM 677 C CA . THR A 1 84 ? -6.189 -5.263 2.774 1.00 94.12 84 THR A CA 1
ATOM 678 C C . THR A 1 84 ? -6.571 -4.494 4.037 1.00 94.12 84 THR A C 1
ATOM 680 O O . THR A 1 84 ? -6.712 -5.106 5.088 1.00 94.12 84 THR A O 1
ATOM 683 N N . ALA A 1 85 ? -6.814 -3.184 3.948 1.00 94.00 85 ALA A N 1
ATOM 684 C CA . ALA A 1 85 ? -7.246 -2.362 5.078 1.00 94.00 85 ALA A CA 1
ATOM 685 C C . ALA A 1 85 ? -8.563 -2.866 5.693 1.00 94.00 85 ALA A C 1
ATOM 687 O O . ALA A 1 85 ? -8.646 -3.060 6.905 1.00 94.00 85 ALA A O 1
ATOM 688 N N . ARG A 1 86 ? -9.565 -3.162 4.850 1.00 91.75 86 ARG A N 1
ATOM 689 C CA . ARG A 1 86 ? -10.836 -3.776 5.273 1.00 91.75 86 ARG A CA 1
ATOM 690 C C . ARG A 1 86 ? -10.620 -5.107 5.967 1.00 91.75 86 ARG A C 1
ATOM 692 O O . ARG A 1 86 ? -11.180 -5.333 7.034 1.00 91.75 86 ARG A O 1
ATOM 699 N N . TYR A 1 87 ? -9.801 -5.972 5.377 1.00 90.06 87 TYR A N 1
ATOM 700 C CA . TYR A 1 87 ? -9.486 -7.263 5.9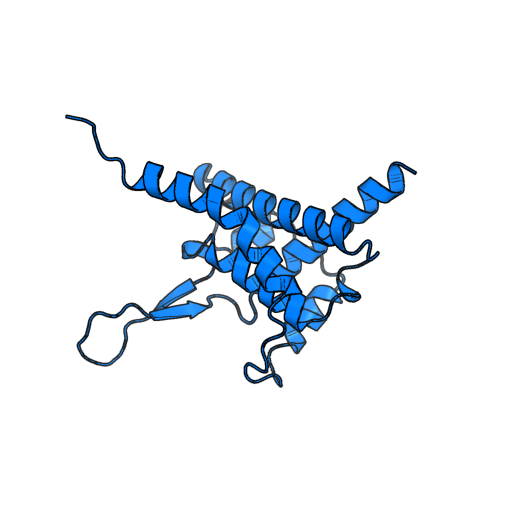70 1.00 90.06 87 TYR A CA 1
ATOM 701 C C . TYR A 1 87 ? -8.833 -7.101 7.346 1.00 90.06 87 TYR A C 1
ATOM 703 O O . TYR A 1 87 ? -9.269 -7.741 8.300 1.00 90.06 87 TYR A O 1
ATOM 711 N N . LEU A 1 88 ? -7.827 -6.229 7.470 1.00 89.56 88 LEU A N 1
ATOM 712 C CA . LEU A 1 88 ? -7.157 -5.961 8.742 1.00 89.56 88 LEU A CA 1
ATOM 713 C C . LEU A 1 88 ? -8.162 -5.502 9.803 1.00 89.56 88 LEU A C 1
ATOM 715 O O . LEU A 1 88 ? -8.222 -6.110 10.867 1.00 89.56 88 LEU A O 1
ATOM 719 N N . TYR A 1 89 ? -9.002 -4.513 9.489 1.00 89.75 89 TYR A N 1
ATOM 720 C CA . TYR A 1 89 ? -9.999 -4.011 10.433 1.00 89.75 89 TYR A CA 1
ATOM 721 C C . TYR A 1 89 ? -11.016 -5.083 10.837 1.00 89.75 89 TYR A C 1
ATOM 723 O O . TYR A 1 89 ? -11.298 -5.255 12.019 1.00 89.75 89 TYR A O 1
ATOM 731 N N . VAL A 1 90 ? -11.559 -5.849 9.885 1.00 88.00 90 VAL A N 1
ATOM 732 C CA . VAL A 1 90 ? -12.554 -6.893 10.186 1.00 88.00 90 VAL A CA 1
ATOM 733 C C . VAL A 1 90 ? -11.992 -7.958 11.130 1.00 88.00 90 VAL A C 1
ATOM 735 O O . VAL A 1 90 ? -12.734 -8.441 11.982 1.00 88.00 90 VAL A O 1
ATOM 738 N N . ASN A 1 91 ? -10.703 -8.289 11.010 1.00 86.75 91 ASN A N 1
ATOM 739 C CA . ASN A 1 91 ? -10.074 -9.347 11.801 1.00 86.75 91 ASN A CA 1
ATOM 740 C C . ASN A 1 91 ? -9.513 -8.875 13.149 1.00 86.75 91 ASN A C 1
ATOM 742 O O . ASN A 1 91 ? -9.367 -9.701 14.043 1.00 86.75 91 ASN A O 1
ATOM 746 N N . THR A 1 92 ? -9.184 -7.590 13.315 1.00 87.00 92 THR A N 1
ATOM 747 C CA . THR A 1 92 ? -8.590 -7.090 14.571 1.00 87.00 92 THR A CA 1
ATOM 748 C C . THR A 1 92 ? -9.475 -6.120 15.340 1.00 87.00 92 THR A C 1
ATOM 750 O O . THR A 1 92 ? -9.304 -5.987 16.547 1.00 87.00 92 THR A O 1
ATOM 753 N N . LYS A 1 93 ? -10.401 -5.436 14.656 1.00 88.12 93 LYS A N 1
ATOM 754 C CA . LYS A 1 93 ? -11.275 -4.384 15.202 1.00 88.12 93 LYS A CA 1
ATOM 755 C C . LYS A 1 93 ? -10.526 -3.223 15.865 1.00 88.12 93 LYS A C 1
ATOM 757 O O . LYS A 1 93 ? -11.110 -2.485 16.650 1.00 88.12 93 LYS A O 1
ATOM 762 N N . LEU A 1 94 ? -9.250 -3.039 15.529 1.00 88.81 94 LEU A N 1
ATOM 763 C CA . LEU A 1 94 ? -8.448 -1.936 16.055 1.00 88.81 94 LEU A CA 1
ATOM 764 C C . LEU A 1 94 ? -8.909 -0.609 15.451 1.00 88.81 94 LEU A C 1
ATOM 766 O O . LEU A 1 94 ? -9.177 -0.523 14.248 1.00 88.81 94 LEU A O 1
ATOM 770 N N . SER A 1 95 ? -8.962 0.432 16.276 1.00 87.50 95 SER A N 1
ATOM 771 C CA . SER A 1 95 ? -9.457 1.754 15.878 1.00 87.50 95 SER A CA 1
ATOM 772 C C . SER A 1 95 ? -8.481 2.484 14.955 1.00 87.50 95 SER A C 1
ATOM 774 O O . SER A 1 95 ? -8.874 3.278 14.104 1.00 87.50 95 SER A O 1
ATOM 776 N N . THR A 1 96 ? -7.186 2.187 15.066 1.00 87.38 96 THR A N 1
ATOM 777 C CA . THR A 1 96 ? -6.157 2.798 14.231 1.00 87.38 96 THR A CA 1
ATOM 778 C C . THR A 1 96 ? -5.066 1.811 13.841 1.00 87.38 96 THR A C 1
ATOM 780 O O . THR A 1 96 ? -4.685 0.916 14.593 1.00 87.38 96 THR A O 1
ATOM 783 N N . LEU A 1 97 ? -4.471 2.033 12.664 1.00 87.38 97 LEU A N 1
ATOM 784 C CA . LEU A 1 97 ? -3.310 1.270 12.207 1.00 87.38 97 LEU A CA 1
ATOM 785 C C . LEU A 1 97 ? -2.105 1.407 13.165 1.00 87.38 97 LEU A C 1
ATOM 787 O O . LEU A 1 97 ? -1.225 0.553 13.166 1.00 87.38 97 LEU A O 1
ATOM 791 N N . ARG A 1 98 ? -2.068 2.453 14.010 1.00 87.19 98 ARG A N 1
ATOM 792 C CA . ARG A 1 98 ? -1.027 2.654 15.043 1.00 87.19 98 ARG A CA 1
ATOM 793 C C . ARG A 1 98 ? -0.990 1.556 16.100 1.00 87.19 98 ARG A C 1
ATOM 795 O O . ARG A 1 98 ? 0.052 1.375 16.719 1.00 87.19 98 ARG A O 1
ATOM 802 N N . GLU A 1 99 ? -2.109 0.874 16.316 1.00 84.94 99 GLU A N 1
ATOM 803 C CA . GLU A 1 99 ? -2.232 -0.191 17.314 1.00 84.94 99 GLU A CA 1
ATOM 804 C C . GLU A 1 99 ? -1.631 -1.519 16.826 1.00 84.94 99 GLU A C 1
ATOM 806 O O . GLU A 1 99 ? -1.413 -2.429 17.623 1.00 84.94 99 GLU A O 1
ATOM 811 N N . PHE A 1 100 ? -1.321 -1.645 15.531 1.00 82.50 100 PHE A N 1
ATOM 812 C CA . PHE A 1 100 ? -0.661 -2.835 15.004 1.00 82.50 100 PHE A CA 1
ATOM 813 C C . PHE A 1 100 ? 0.835 -2.853 15.353 1.00 82.50 100 PHE A C 1
ATOM 815 O O . PHE A 1 100 ? 1.491 -1.806 15.330 1.00 82.50 100 PHE A O 1
ATOM 822 N N . PRO A 1 101 ? 1.432 -4.042 15.568 1.00 81.75 101 PRO A N 1
ATOM 823 C CA . PRO A 1 101 ? 2.883 -4.179 15.596 1.00 81.75 101 PRO A CA 1
ATOM 824 C C . PRO A 1 101 ? 3.502 -3.626 14.304 1.00 81.75 101 PRO A C 1
ATOM 826 O O . PRO A 1 101 ? 3.081 -3.992 13.206 1.00 81.75 101 PRO A O 1
ATOM 829 N N . MET A 1 102 ? 4.520 -2.767 14.415 1.00 78.50 102 MET A N 1
ATOM 830 C CA . MET A 1 102 ? 5.136 -2.106 13.249 1.00 78.50 102 MET A CA 1
ATOM 831 C C . MET A 1 102 ? 5.685 -3.114 12.229 1.00 78.50 102 MET A C 1
ATOM 833 O O . MET A 1 102 ? 5.492 -2.941 11.029 1.00 78.50 102 MET A O 1
ATOM 837 N N . THR A 1 103 ? 6.262 -4.219 12.709 1.00 70.88 103 THR A N 1
ATOM 838 C CA . THR A 1 103 ? 6.744 -5.334 11.876 1.00 70.88 103 THR A CA 1
ATOM 839 C C . THR A 1 103 ? 5.642 -5.934 11.007 1.00 70.88 103 THR A C 1
ATOM 841 O O . THR A 1 103 ? 5.893 -6.341 9.876 1.00 70.88 103 THR A O 1
ATOM 844 N N . ASN A 1 104 ? 4.406 -5.962 11.509 1.00 82.44 104 ASN A N 1
ATOM 845 C CA . ASN A 1 104 ? 3.262 -6.493 10.776 1.00 82.44 104 ASN A CA 1
ATOM 846 C C . ASN A 1 104 ? 2.809 -5.512 9.694 1.00 82.44 104 ASN A C 1
ATOM 848 O O . ASN A 1 104 ? 2.473 -5.937 8.590 1.00 82.44 104 ASN A O 1
ATOM 852 N N . VAL A 1 105 ? 2.834 -4.208 9.985 1.00 86.88 105 VAL A N 1
ATOM 853 C CA . VAL A 1 105 ? 2.520 -3.172 8.993 1.00 86.88 105 VAL A CA 1
ATOM 854 C C . VAL A 1 105 ? 3.558 -3.174 7.872 1.00 86.88 105 VAL A C 1
ATOM 856 O O . VAL A 1 105 ? 3.184 -3.204 6.703 1.00 86.88 105 VAL A O 1
ATOM 859 N N . GLU A 1 106 ? 4.847 -3.227 8.209 1.00 85.50 106 GLU A N 1
ATOM 860 C CA . GLU A 1 106 ? 5.936 -3.361 7.235 1.00 85.50 106 GLU A CA 1
ATOM 861 C C . GLU A 1 106 ? 5.756 -4.599 6.362 1.00 85.50 106 GLU A C 1
ATOM 863 O O . GLU A 1 106 ? 5.756 -4.497 5.135 1.00 85.50 106 GLU A O 1
ATOM 868 N N . PHE A 1 107 ? 5.547 -5.765 6.980 1.00 86.50 107 PHE A N 1
ATOM 869 C CA . PHE A 1 107 ? 5.340 -7.015 6.258 1.00 86.50 107 PHE A CA 1
ATOM 870 C C . PHE A 1 107 ? 4.191 -6.904 5.248 1.00 86.50 107 PHE A C 1
ATOM 872 O O . PHE A 1 107 ? 4.369 -7.228 4.072 1.00 86.50 107 PHE A O 1
ATOM 879 N N . VAL A 1 108 ? 3.037 -6.386 5.677 1.00 89.81 108 VAL A N 1
ATOM 880 C CA . VAL A 1 108 ? 1.881 -6.170 4.797 1.00 89.81 108 VAL A CA 1
ATOM 881 C C . VAL A 1 108 ? 2.221 -5.198 3.665 1.00 89.81 108 VAL A C 1
ATOM 883 O O . VAL A 1 108 ? 1.855 -5.449 2.514 1.00 89.81 108 VAL A O 1
ATOM 886 N N . SER A 1 109 ? 2.956 -4.123 3.954 1.00 92.12 109 SER A N 1
ATOM 887 C CA . SER A 1 109 ? 3.386 -3.163 2.938 1.00 92.12 109 SER A CA 1
ATOM 888 C C . SER A 1 109 ? 4.273 -3.804 1.867 1.00 92.12 109 SER A C 1
ATOM 890 O O . SER A 1 109 ? 4.071 -3.567 0.673 1.00 92.12 109 SER A O 1
ATOM 892 N N . PHE A 1 110 ? 5.205 -4.673 2.263 1.00 90.31 110 PHE A N 1
ATOM 893 C CA . PHE A 1 110 ? 6.025 -5.443 1.327 1.00 90.31 110 PHE A CA 1
ATOM 894 C C . PHE A 1 110 ? 5.205 -6.452 0.513 1.00 90.31 110 PHE A C 1
ATOM 896 O O . PHE A 1 110 ? 5.431 -6.590 -0.688 1.00 90.31 110 PHE A O 1
ATOM 903 N N . GLU A 1 111 ? 4.239 -7.139 1.124 1.00 90.31 111 GLU A N 1
ATOM 904 C CA . GLU A 1 111 ? 3.360 -8.080 0.417 1.00 90.31 111 GLU A CA 1
ATOM 905 C C . GLU A 1 111 ? 2.499 -7.392 -0.650 1.00 90.31 111 GLU A C 1
ATOM 907 O O . GLU A 1 111 ? 2.322 -7.924 -1.748 1.00 90.31 111 GLU A O 1
ATOM 912 N N . ILE A 1 112 ? 1.998 -6.185 -0.375 1.00 92.62 112 ILE A N 1
ATOM 913 C CA . ILE A 1 112 ? 1.288 -5.385 -1.381 1.00 92.62 112 ILE A CA 1
ATOM 914 C C . ILE A 1 112 ? 2.257 -4.943 -2.482 1.00 92.62 112 ILE A C 1
ATOM 916 O O . ILE A 1 112 ? 1.943 -5.112 -3.660 1.00 92.62 112 ILE A O 1
ATOM 920 N N . ALA A 1 113 ? 3.440 -4.428 -2.126 1.00 91.19 113 ALA A N 1
ATOM 921 C CA . ALA A 1 113 ? 4.437 -3.975 -3.098 1.00 91.19 113 ALA A CA 1
ATOM 922 C C . ALA A 1 113 ? 4.839 -5.088 -4.083 1.00 91.19 113 ALA A C 1
ATOM 924 O O . ALA A 1 113 ? 4.965 -4.838 -5.281 1.00 91.19 113 ALA A O 1
ATOM 925 N N . ARG A 1 114 ? 4.959 -6.338 -3.611 1.00 89.25 114 ARG A N 1
ATOM 926 C CA . ARG A 1 114 ? 5.252 -7.520 -4.446 1.00 89.25 114 ARG A CA 1
ATOM 927 C C . ARG A 1 114 ? 4.224 -7.774 -5.552 1.00 89.25 114 ARG A C 1
ATOM 929 O O . ARG A 1 114 ? 4.561 -8.428 -6.536 1.00 89.25 114 ARG A O 1
ATOM 936 N N . LYS A 1 115 ? 2.989 -7.278 -5.419 1.00 91.19 115 LYS A N 1
ATOM 937 C CA . LYS A 1 115 ? 1.952 -7.400 -6.459 1.00 91.19 115 LYS A CA 1
ATOM 938 C C . LYS A 1 115 ? 2.1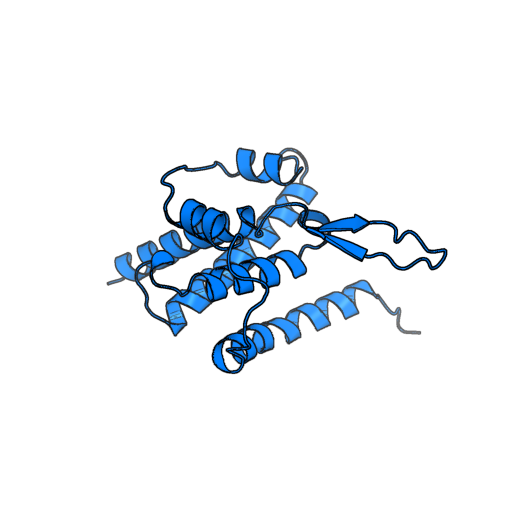26 -6.401 -7.606 1.00 91.19 115 LYS A C 1
ATOM 940 O O . LYS A 1 115 ? 1.550 -6.626 -8.666 1.00 91.19 115 LYS A O 1
ATOM 945 N N . PHE A 1 116 ? 2.921 -5.351 -7.401 1.00 90.88 116 PHE A N 1
ATOM 946 C CA . PHE A 1 116 ? 3.186 -4.283 -8.368 1.00 90.88 116 PHE A CA 1
ATOM 947 C C . PHE A 1 116 ? 4.701 -4.072 -8.526 1.00 90.88 116 PHE A C 1
ATOM 949 O O . PHE A 1 116 ? 5.218 -2.999 -8.189 1.00 90.88 116 PHE A O 1
ATOM 956 N N . PRO A 1 117 ? 5.448 -5.105 -8.962 1.00 87.38 117 PRO A N 1
ATOM 957 C CA . PRO A 1 117 ? 6.901 -5.066 -8.942 1.00 87.38 117 PRO A CA 1
ATOM 958 C C . PRO A 1 117 ? 7.485 -3.904 -9.757 1.00 87.38 117 PRO A C 1
ATOM 960 O O . PRO A 1 117 ? 8.482 -3.318 -9.348 1.00 87.38 117 PRO A O 1
ATOM 963 N N . GLU A 1 118 ? 6.822 -3.518 -10.845 1.00 85.88 118 GLU A N 1
ATOM 964 C CA . GLU A 1 118 ? 7.218 -2.439 -11.753 1.00 85.88 118 GLU A CA 1
ATOM 965 C C . GLU A 1 118 ? 7.175 -1.051 -11.090 1.00 85.88 118 GLU A C 1
ATOM 967 O O . GLU A 1 118 ? 7.911 -0.147 -11.482 1.00 85.88 118 GLU A O 1
ATOM 972 N N . LEU A 1 119 ? 6.339 -0.872 -10.062 1.00 88.31 119 LEU A N 1
ATOM 973 C CA . LEU A 1 119 ? 6.234 0.392 -9.328 1.00 88.31 119 LEU A CA 1
ATOM 974 C C . LEU A 1 119 ? 7.255 0.479 -8.193 1.00 88.31 119 LEU A C 1
ATOM 976 O O . LEU A 1 119 ? 7.829 1.542 -7.942 1.00 88.31 119 LEU A O 1
ATOM 980 N N . PHE A 1 120 ? 7.467 -0.636 -7.490 1.00 89.56 120 PHE A N 1
ATOM 981 C CA . PHE A 1 120 ? 8.146 -0.646 -6.192 1.00 89.56 120 PHE A CA 1
ATOM 982 C C . PHE A 1 120 ? 9.545 -1.255 -6.213 1.00 89.56 120 PHE A C 1
ATOM 984 O O . PHE A 1 120 ? 10.250 -1.159 -5.205 1.00 89.56 120 PHE A O 1
ATOM 991 N N . TYR A 1 121 ? 9.980 -1.843 -7.327 1.00 85.69 121 TYR A N 1
ATOM 992 C CA . TYR A 1 121 ? 11.292 -2.468 -7.438 1.00 85.69 121 TYR A CA 1
ATOM 993 C C . TYR A 1 121 ? 12.024 -2.034 -8.702 1.00 85.69 121 TYR A C 1
ATOM 995 O O . TYR A 1 121 ? 11.437 -1.832 -9.758 1.00 85.69 121 TYR A O 1
ATOM 1003 N N . VAL A 1 122 ? 13.342 -1.913 -8.574 1.00 81.25 122 VAL A N 1
ATOM 1004 C CA . VAL A 1 122 ? 14.255 -1.604 -9.671 1.00 81.25 122 VAL A CA 1
ATOM 1005 C C . VAL A 1 122 ? 15.109 -2.845 -9.931 1.00 81.25 122 VAL A C 1
ATOM 1007 O O . VAL A 1 122 ? 15.681 -3.386 -8.971 1.00 81.25 122 VAL A O 1
ATOM 1010 N N . PRO A 1 123 ? 15.197 -3.324 -11.183 1.00 78.00 123 PRO A N 1
ATOM 1011 C CA . PRO A 1 123 ? 16.118 -4.394 -11.528 1.00 78.00 123 PRO A CA 1
ATOM 1012 C C . PRO A 1 123 ? 17.557 -3.917 -11.317 1.00 78.00 123 PRO A C 1
ATOM 1014 O O . PRO A 1 123 ? 17.922 -2.806 -11.693 1.00 78.00 123 PRO A O 1
ATOM 1017 N N . VAL A 1 124 ? 18.375 -4.758 -10.697 1.00 78.06 124 VAL A N 1
ATOM 1018 C CA . VAL A 1 124 ? 19.804 -4.521 -10.500 1.00 78.06 124 VAL A CA 1
ATOM 1019 C C . VAL A 1 124 ? 20.588 -5.697 -11.065 1.00 78.06 124 VAL A C 1
ATOM 1021 O O . VAL A 1 124 ? 20.308 -6.864 -10.755 1.00 78.06 124 VAL A O 1
ATOM 1024 N N . GLU A 1 125 ? 21.566 -5.372 -11.906 1.00 72.19 125 GLU A N 1
ATOM 1025 C CA . GLU A 1 125 ? 22.524 -6.336 -12.430 1.00 72.19 125 GLU A CA 1
ATOM 1026 C C . GLU A 1 125 ? 23.390 -6.857 -11.285 1.00 72.19 125 GLU A C 1
ATOM 1028 O O . GLU A 1 125 ? 23.914 -6.088 -10.474 1.00 72.19 125 GLU A O 1
ATOM 1033 N N . LYS A 1 126 ? 23.538 -8.180 -11.199 1.00 67.25 126 LYS A N 1
ATOM 1034 C CA . LYS A 1 126 ? 24.538 -8.764 -10.313 1.00 67.25 126 LYS A CA 1
ATOM 1035 C C . LYS A 1 126 ? 25.893 -8.707 -10.997 1.00 67.25 126 LYS A C 1
ATOM 1037 O O . LYS A 1 126 ? 26.094 -9.321 -12.040 1.00 67.25 126 LYS A O 1
ATOM 1042 N N . SER A 1 127 ? 26.838 -8.027 -10.363 1.00 59.16 127 SER A N 1
ATOM 1043 C CA . SER A 1 127 ? 28.254 -8.096 -10.709 1.00 59.16 127 SER A CA 1
ATOM 1044 C C . SER A 1 127 ? 28.721 -9.550 -10.555 1.00 59.16 127 SER A C 1
ATOM 1046 O O . SER A 1 127 ? 28.893 -10.023 -9.433 1.00 59.16 127 SER A O 1
ATOM 1048 N N . GLY A 1 128 ? 28.845 -10.297 -11.657 1.00 63.22 128 GLY A N 1
ATOM 1049 C CA . GLY A 1 128 ? 29.242 -11.710 -11.584 1.00 63.22 128 GLY A CA 1
ATOM 1050 C C . GLY A 1 128 ? 29.024 -12.592 -12.817 1.00 63.22 128 GLY A C 1
ATOM 1051 O O . GLY A 1 128 ? 29.130 -13.805 -12.685 1.00 63.22 128 GLY A O 1
ATOM 1052 N N . GLY A 1 129 ? 28.712 -12.048 -13.998 1.00 53.22 129 GLY A N 1
ATOM 1053 C CA . GLY A 1 129 ? 28.657 -12.817 -15.255 1.00 53.22 129 GLY A CA 1
ATOM 1054 C C . GLY A 1 129 ? 27.432 -13.727 -15.443 1.00 53.22 129 GLY A C 1
ATOM 1055 O O . GLY A 1 129 ? 27.094 -14.054 -16.577 1.00 53.22 129 GLY A O 1
ATOM 1056 N N . GLU A 1 130 ? 26.708 -14.081 -14.379 1.00 55.12 130 GLU A N 1
ATOM 1057 C CA . GLU A 1 130 ? 25.386 -14.705 -14.483 1.00 55.12 130 GLU A CA 1
ATOM 1058 C C . GLU A 1 130 ? 24.293 -13.633 -14.589 1.00 55.12 130 GLU A C 1
ATOM 1060 O O . GLU A 1 130 ? 24.140 -12.801 -13.692 1.00 55.12 130 GLU A O 1
ATOM 1065 N N . PHE A 1 131 ? 23.477 -13.690 -15.648 1.00 52.66 131 PHE A N 1
ATOM 1066 C CA . PHE A 1 131 ? 22.242 -12.908 -15.789 1.00 52.66 131 PHE A CA 1
ATOM 1067 C C . PHE A 1 131 ? 21.205 -13.328 -14.728 1.00 52.66 131 PHE A C 1
ATOM 1069 O O . PHE A 1 131 ? 20.211 -13.995 -15.006 1.00 52.66 131 PHE A O 1
ATOM 1076 N N . ARG A 1 132 ? 21.429 -12.945 -13.471 1.00 53.91 132 ARG A N 1
ATOM 1077 C CA . ARG A 1 132 ? 20.444 -13.021 -12.392 1.00 53.91 132 ARG A CA 1
ATOM 1078 C C . ARG A 1 132 ? 19.990 -11.610 -12.064 1.00 53.91 132 ARG A C 1
ATOM 1080 O O . ARG A 1 132 ? 20.690 -10.875 -11.373 1.00 53.91 132 ARG A O 1
ATOM 1087 N N . LEU A 1 133 ? 18.795 -11.256 -12.535 1.00 55.72 133 LEU A N 1
ATOM 1088 C CA . LEU A 1 133 ? 18.108 -10.041 -12.108 1.00 55.72 133 LEU A CA 1
ATOM 1089 C C . LEU A 1 133 ? 17.849 -10.139 -10.600 1.00 55.72 133 LEU A C 1
ATOM 1091 O O . LEU A 1 133 ? 17.075 -10.984 -10.145 1.00 55.72 133 LEU A O 1
ATOM 1095 N N . SER A 1 134 ? 18.517 -9.295 -9.815 1.00 63.91 134 SER A N 1
ATOM 1096 C CA . SER A 1 134 ? 18.077 -9.004 -8.448 1.00 63.91 134 SER A CA 1
ATOM 1097 C C . SER A 1 134 ? 17.188 -7.769 -8.453 1.00 63.91 134 SER A C 1
ATOM 1099 O O . SER A 1 134 ? 17.268 -6.943 -9.354 1.00 63.91 134 SER A O 1
ATOM 1101 N N . TYR A 1 135 ? 16.323 -7.646 -7.452 1.00 69.69 135 TYR A N 1
ATOM 1102 C CA . TYR A 1 135 ? 15.413 -6.514 -7.325 1.00 69.69 135 TYR A CA 1
ATOM 1103 C C . TYR A 1 135 ? 15.771 -5.722 -6.076 1.00 69.69 135 TYR A C 1
ATOM 1105 O O . TYR A 1 135 ? 15.829 -6.278 -4.977 1.00 69.69 135 TYR A O 1
ATOM 1113 N N . LYS A 1 136 ? 16.002 -4.420 -6.242 1.00 80.12 136 LYS A N 1
ATOM 1114 C CA . LYS A 1 136 ? 16.159 -3.477 -5.134 1.00 80.12 136 LYS A CA 1
ATOM 1115 C C . LYS A 1 136 ? 14.850 -2.723 -4.941 1.00 80.12 136 LYS A C 1
ATOM 1117 O O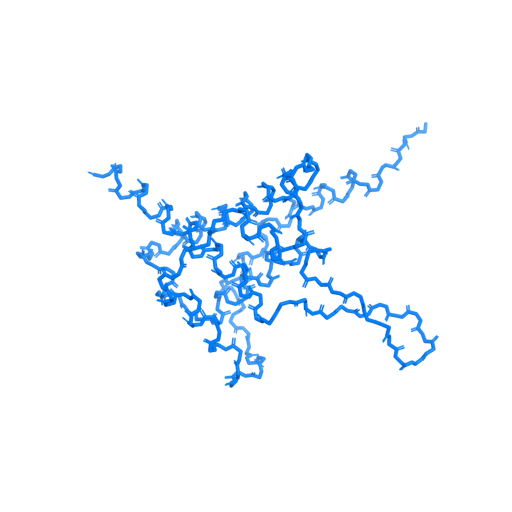 . LYS A 1 136 ? 14.203 -2.351 -5.913 1.00 80.12 136 LYS A O 1
ATOM 1122 N N . CYS A 1 137 ? 14.459 -2.483 -3.693 1.00 82.69 137 CYS A N 1
ATOM 1123 C CA . CYS A 1 137 ? 13.282 -1.668 -3.399 1.00 82.69 137 CYS A CA 1
ATOM 1124 C C . CYS A 1 137 ? 13.514 -0.234 -3.892 1.00 82.69 137 CYS A C 1
ATOM 1126 O O . CYS A 1 137 ? 14.554 0.357 -3.597 1.00 82.69 137 CYS A O 1
ATOM 1128 N N . ARG A 1 138 ? 12.545 0.324 -4.622 1.00 83.50 138 ARG A N 1
ATOM 1129 C CA . ARG A 1 138 ? 12.570 1.712 -5.105 1.00 83.50 138 ARG A CA 1
ATOM 1130 C C . ARG A 1 138 ? 12.391 2.712 -3.966 1.00 83.50 138 ARG A C 1
ATOM 1132 O O . ARG A 1 138 ? 12.976 3.788 -3.992 1.00 83.50 138 ARG A O 1
ATOM 1139 N N . PHE A 1 139 ? 11.612 2.331 -2.956 1.00 83.75 139 PHE A N 1
ATOM 1140 C CA . PHE A 1 139 ? 11.306 3.161 -1.799 1.00 83.75 139 PHE A CA 1
ATOM 1141 C C . PHE A 1 139 ? 11.729 2.455 -0.514 1.00 83.75 139 PHE A C 1
ATOM 1143 O O . PHE A 1 139 ? 11.431 1.276 -0.312 1.00 83.75 139 PHE A O 1
ATOM 1150 N N . THR A 1 140 ? 12.409 3.188 0.364 1.00 82.38 140 THR A N 1
ATOM 1151 C CA . THR A 1 140 ? 12.802 2.705 1.691 1.00 82.38 140 THR A CA 1
ATOM 1152 C C . THR A 1 140 ? 11.569 2.281 2.489 1.00 82.38 140 THR A C 1
ATOM 1154 O O . THR A 1 140 ? 10.580 3.011 2.523 1.00 82.38 140 THR A O 1
ATOM 1157 N N . GLU A 1 141 ? 11.618 1.096 3.104 1.00 75.62 141 GLU A N 1
ATOM 1158 C CA . GLU A 1 141 ? 10.557 0.552 3.980 1.00 75.62 141 GLU A CA 1
ATOM 1159 C C . GLU A 1 141 ? 9.156 0.479 3.344 1.00 75.62 141 GLU A C 1
ATOM 1161 O O . GLU A 1 141 ? 8.158 0.361 4.049 1.00 75.62 141 GLU A O 1
ATOM 1166 N N . MET A 1 142 ? 9.050 0.564 2.011 1.00 90.00 142 MET A N 1
ATOM 1167 C CA . MET A 1 142 ? 7.762 0.647 1.309 1.00 90.00 142 MET A CA 1
ATOM 1168 C C . MET A 1 142 ? 6.828 1.711 1.903 1.00 90.00 142 MET A C 1
ATOM 1170 O O . MET A 1 142 ? 5.610 1.527 1.966 1.00 90.00 142 MET A O 1
ATOM 1174 N N . TRP A 1 143 ? 7.400 2.846 2.322 1.00 90.81 143 TRP A N 1
ATOM 1175 C CA . TRP A 1 143 ? 6.678 3.874 3.074 1.00 90.81 143 TRP A CA 1
ATOM 1176 C C . TRP A 1 143 ? 5.427 4.385 2.349 1.00 90.81 143 TRP A C 1
ATOM 1178 O O . TRP A 1 143 ? 4.445 4.716 3.004 1.00 90.81 143 TRP A O 1
ATOM 1188 N N . ILE A 1 144 ? 5.424 4.402 1.012 1.00 93.94 144 ILE A N 1
ATOM 1189 C CA . ILE A 1 144 ? 4.265 4.819 0.207 1.00 93.94 144 ILE A CA 1
ATOM 1190 C C . ILE A 1 144 ? 3.092 3.859 0.402 1.00 93.94 144 ILE A C 1
ATOM 1192 O O . ILE A 1 144 ? 1.953 4.295 0.537 1.00 93.94 144 ILE A O 1
ATOM 1196 N N . ILE A 1 145 ? 3.353 2.552 0.459 1.00 94.94 145 ILE A N 1
ATOM 1197 C CA . ILE A 1 145 ? 2.303 1.573 0.737 1.00 94.94 145 ILE A CA 1
ATOM 1198 C C . ILE A 1 145 ? 1.811 1.727 2.171 1.00 94.94 145 ILE A C 1
ATOM 1200 O O . ILE A 1 145 ? 0.605 1.768 2.386 1.00 94.94 145 ILE A O 1
ATOM 1204 N N . THR A 1 146 ? 2.718 1.878 3.138 1.00 94.12 146 THR A N 1
ATOM 1205 C CA . THR A 1 146 ? 2.350 2.129 4.540 1.00 94.12 146 THR A CA 1
ATOM 1206 C C . THR A 1 146 ? 1.470 3.376 4.665 1.00 94.12 146 THR A C 1
ATOM 1208 O O . THR A 1 146 ? 0.477 3.379 5.392 1.00 94.12 146 THR A O 1
ATOM 1211 N N . TYR A 1 147 ? 1.798 4.425 3.911 1.00 95.38 147 TYR A N 1
ATOM 1212 C CA . TYR A 1 147 ? 1.035 5.663 3.843 1.00 95.38 147 TYR A CA 1
ATOM 1213 C C . TYR A 1 147 ? -0.379 5.444 3.291 1.00 95.38 147 TYR A C 1
ATOM 1215 O O . TYR A 1 147 ? -1.361 5.839 3.920 1.00 95.38 147 TYR A O 1
ATOM 1223 N N . LEU A 1 148 ? -0.485 4.776 2.140 1.00 96.31 148 LEU A N 1
ATOM 1224 C CA . LEU A 1 148 ? -1.764 4.445 1.512 1.00 96.31 148 LEU A CA 1
ATOM 1225 C C . LEU A 1 148 ? -2.614 3.539 2.407 1.00 96.31 148 LEU A C 1
ATOM 1227 O O . LEU A 1 148 ? -3.815 3.757 2.550 1.00 96.31 148 LEU A O 1
ATOM 1231 N N . LEU A 1 149 ? -1.989 2.549 3.048 1.00 95.25 149 LEU A N 1
ATOM 1232 C CA . LEU A 1 149 ? -2.655 1.622 3.955 1.00 95.25 149 LEU A CA 1
ATOM 1233 C C . LEU A 1 149 ? -3.249 2.359 5.148 1.00 95.25 149 LEU A C 1
ATOM 1235 O O . LEU A 1 149 ? -4.403 2.126 5.486 1.00 95.25 149 LEU A O 1
ATOM 1239 N N . LYS A 1 150 ? -2.500 3.288 5.744 1.00 94.75 150 LYS A N 1
ATOM 1240 C CA . LYS A 1 150 ? -3.003 4.155 6.810 1.00 94.75 150 LYS A CA 1
ATOM 1241 C C . LYS A 1 150 ? -4.216 4.969 6.353 1.00 94.75 150 LYS A C 1
ATOM 1243 O O . LYS A 1 150 ? -5.216 4.982 7.063 1.00 94.75 150 LYS A O 1
ATOM 1248 N N . GLN A 1 151 ? -4.140 5.629 5.194 1.00 94.69 151 GLN A N 1
ATOM 1249 C CA . GLN A 1 151 ? -5.255 6.432 4.681 1.00 94.69 151 GLN A CA 1
ATOM 1250 C C . GLN A 1 151 ? -6.513 5.587 4.458 1.00 94.69 151 GLN A C 1
ATOM 1252 O O . GLN A 1 151 ? -7.595 5.965 4.902 1.00 94.69 151 GLN A O 1
ATOM 1257 N N . GLU A 1 152 ? -6.387 4.444 3.781 1.00 95.06 152 GLU A N 1
ATOM 1258 C CA . GLU A 1 152 ? -7.537 3.579 3.515 1.00 95.06 152 GLU A CA 1
ATOM 1259 C C . GLU A 1 152 ? -8.057 2.909 4.793 1.00 95.06 152 GLU A C 1
ATOM 1261 O O . GLU A 1 152 ? -9.264 2.738 4.925 1.00 95.06 152 GLU A O 1
ATOM 1266 N N . TYR A 1 153 ? -7.191 2.578 5.756 1.00 94.50 153 TYR A N 1
ATOM 1267 C CA . TYR A 1 153 ? -7.613 2.037 7.050 1.00 94.50 153 TYR A CA 1
ATOM 1268 C C . TYR A 1 153 ? -8.460 3.040 7.829 1.00 94.50 153 TYR A C 1
ATOM 1270 O O . TYR A 1 153 ? -9.540 2.678 8.283 1.00 94.50 153 TYR A O 1
ATOM 1278 N N . SER A 1 154 ? -8.027 4.301 7.921 1.00 93.50 154 SER A N 1
ATOM 1279 C CA . SER A 1 154 ? -8.829 5.358 8.550 1.00 93.50 154 SER A CA 1
ATOM 1280 C C . SER A 1 154 ? -10.201 5.493 7.890 1.00 93.50 154 SER A C 1
ATOM 1282 O O . SER A 1 154 ? -11.205 5.451 8.585 1.00 93.50 154 SER A O 1
ATOM 1284 N N . LYS A 1 155 ? -10.272 5.510 6.551 1.00 93.81 155 LYS A N 1
ATOM 1285 C CA . LYS A 1 155 ? -11.563 5.558 5.838 1.00 93.81 155 LYS A CA 1
ATOM 1286 C C . LYS A 1 155 ? -12.466 4.366 6.165 1.00 93.81 155 LYS A C 1
ATOM 1288 O O . LYS A 1 155 ? -13.673 4.524 6.283 1.00 93.81 155 LYS A O 1
ATOM 1293 N N . VAL A 1 156 ? -11.901 3.160 6.263 1.00 93.31 156 VAL A N 1
ATOM 1294 C CA . VAL A 1 156 ? -12.659 1.945 6.605 1.00 93.31 156 VAL A CA 1
ATOM 1295 C C . VAL A 1 156 ? -13.238 2.034 8.012 1.00 93.31 156 VAL A C 1
ATOM 1297 O O . VAL A 1 156 ? -14.399 1.685 8.201 1.00 93.31 156 VAL A O 1
ATOM 1300 N N . VAL A 1 157 ? -12.429 2.489 8.968 1.00 91.06 157 VAL A N 1
ATOM 1301 C CA . VAL A 1 157 ? -12.847 2.727 10.350 1.00 91.06 157 VA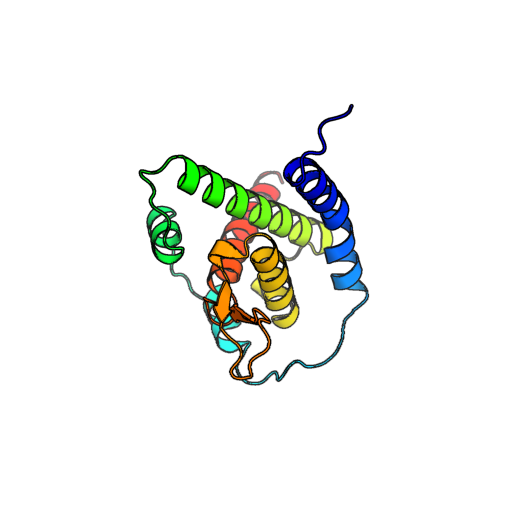L A CA 1
ATOM 1302 C C . VAL A 1 157 ? -13.989 3.742 10.365 1.00 91.06 157 VAL A C 1
ATOM 1304 O O . VAL A 1 157 ? -15.068 3.414 10.843 1.00 91.06 157 VAL A O 1
ATOM 1307 N N . ASP A 1 158 ? -13.796 4.915 9.762 1.00 90.56 158 ASP A N 1
ATOM 1308 C CA . ASP A 1 158 ? -14.785 5.999 9.769 1.00 90.56 158 ASP A CA 1
ATOM 1309 C C . ASP A 1 158 ? -16.139 5.557 9.189 1.00 90.56 158 ASP A C 1
ATOM 1311 O O . ASP A 1 158 ? -17.185 5.844 9.769 1.00 90.56 158 ASP A O 1
ATOM 1315 N N . ILE A 1 159 ? -16.131 4.807 8.078 1.00 89.12 159 ILE A N 1
ATOM 1316 C CA . ILE A 1 159 ? -17.354 4.268 7.462 1.00 89.12 159 ILE A CA 1
ATOM 1317 C C . ILE A 1 159 ? -18.062 3.304 8.420 1.00 89.12 159 ILE A C 1
ATOM 1319 O O . ILE A 1 159 ? -19.249 3.457 8.674 1.00 89.12 159 ILE A O 1
ATOM 1323 N N . LEU A 1 160 ? -17.337 2.335 8.985 1.00 80.12 160 LEU A N 1
ATOM 1324 C CA . LEU A 1 160 ? -17.941 1.287 9.814 1.00 80.12 160 LEU A CA 1
ATOM 1325 C C . LEU A 1 160 ? -18.384 1.777 11.200 1.00 80.12 160 LEU A C 1
ATOM 1327 O O . LEU A 1 160 ? -19.218 1.126 11.821 1.00 80.12 160 LEU A O 1
ATOM 1331 N N . TYR A 1 161 ? -17.855 2.906 11.677 1.00 71.62 161 TYR A N 1
ATOM 1332 C CA . TYR A 1 161 ? -18.362 3.598 12.866 1.00 71.62 161 TYR A CA 1
ATOM 1333 C C . TYR A 1 161 ? -19.533 4.544 12.565 1.00 71.62 161 TYR A C 1
ATOM 1335 O O . TYR A 1 161 ? -20.275 4.862 13.484 1.00 71.62 161 TYR A O 1
ATOM 1343 N N . SER A 1 162 ? -19.710 4.988 11.315 1.00 66.62 162 SER A N 1
ATOM 1344 C CA . SER A 1 162 ? -20.844 5.839 10.910 1.00 66.62 162 SER A CA 1
ATOM 1345 C C . SER A 1 162 ? -22.141 5.049 10.679 1.00 66.62 162 SER A C 1
ATOM 1347 O O . SER A 1 162 ? -23.211 5.646 10.616 1.00 66.62 162 SER A O 1
ATOM 1349 N N . ASP A 1 163 ? -22.039 3.722 10.553 1.00 56.50 163 ASP A N 1
ATOM 1350 C CA . ASP A 1 163 ? -23.164 2.788 10.390 1.00 56.50 163 ASP A CA 1
ATOM 1351 C C . ASP A 1 163 ? -23.691 2.225 11.739 1.00 56.50 163 ASP A C 1
ATOM 1353 O O . ASP A 1 163 ? -24.527 1.316 11.742 1.00 56.50 163 ASP A O 1
ATOM 1357 N N . LEU A 1 164 ? -23.195 2.734 12.879 1.00 49.53 164 LEU A N 1
ATOM 1358 C CA . LEU A 1 164 ? -23.613 2.406 14.256 1.00 49.53 164 LEU A CA 1
ATOM 1359 C C . LEU A 1 164 ? -24.346 3.586 14.904 1.00 49.53 164 LEU A C 1
ATOM 1361 O O . LEU A 1 164 ? -25.315 3.313 15.648 1.00 49.53 164 LEU A O 1
#

Solvent-accessible surface area (backbone atoms only — not comparable to full-atom values): 9862 Å² total; per-residue (Å²): 134,84,85,83,55,74,62,59,62,50,50,57,55,56,62,66,51,69,66,55,63,57,55,43,64,75,72,52,89,70,85,80,77,80,81,84,68,68,56,58,59,50,50,46,51,68,67,54,85,83,82,75,53,71,68,56,51,34,48,74,60,74,35,50,84,87,40,68,68,43,45,50,54,50,53,51,52,50,50,52,39,39,52,51,25,48,52,52,36,76,75,66,67,59,84,47,76,79,77,49,61,66,70,57,51,45,51,51,21,50,60,57,37,65,76,42,46,84,66,39,37,39,83,38,85,48,93,74,90,55,96,48,81,39,74,44,70,68,46,76,70,36,38,69,46,45,38,51,33,45,56,38,30,50,52,48,45,56,53,65,60,71,78,108

Mean predicted aligned error: 11.46 Å

pLDDT: mean 76.46, std 20.13, range [37.56, 97.62]